Protein AF-A0A8J5EHC9-F1 (afdb_monomer_lite)

Secondary structure (DSSP, 8-state):
---HHHHHHHHHHHHHHHHHHHHHHHHHHHHHHHHHHHHHHHTTT---HHHHHHHHHHHHHHHHHHHHHHHHHHHHHHHHHHHHT-TT----HHHHHHHHHHHHHHHHHHHTTT---SS-----SHHHHHHHHHHHHHHHHH---

Radius of gyration: 19.82 Å; chains: 1; bounding box: 44×32×62 Å

pLDDT: mean 80.43, std 15.37, range [41.16, 97.25]

Foldseek 3Di:
DQDLLNLLLVLLLQLVVLVVQLVVLVVVLVVLVVVVVVVCVVCVNDDDPVNVVVSVVSNVVSVVLNVQSVLSNVVSVVVNVVQVPPPPNPDPVVVSNVSSVVVNVVVVVVVVVPPPDVPDDSCSGVVVSVVVSVVSVVVCVVDVD

Structure (mmCIF, N/CA/C/O backbone):
data_AF-A0A8J5EHC9-F1
#
_entry.id   AF-A0A8J5EHC9-F1
#
loop_
_atom_site.group_PDB
_atom_site.id
_atom_site.type_symbol
_atom_site.label_atom_id
_atom_site.label_alt_id
_atom_site.label_comp_id
_atom_site.label_asym_id
_atom_site.label_entity_id
_atom_site.label_seq_id
_atom_site.pdbx_PDB_ins_code
_atom_site.Cartn_x
_atom_site.Cartn_y
_atom_site.Cartn_z
_atom_site.occupancy
_atom_site.B_iso_or_equiv
_atom_site.auth_seq_id
_atom_site.auth_comp_id
_atom_site.auth_asym_id
_atom_site.auth_atom_id
_atom_site.pdbx_PDB_model_num
ATOM 1 N N . MET A 1 1 ? -13.205 11.152 24.517 1.00 47.50 1 MET A N 1
ATOM 2 C CA . MET A 1 1 ? -13.009 9.770 25.008 1.00 47.50 1 MET A CA 1
ATOM 3 C C . MET A 1 1 ? -12.899 8.876 23.790 1.00 47.50 1 MET A C 1
ATOM 5 O O . MET A 1 1 ? -13.738 9.017 22.915 1.00 47.50 1 MET A O 1
ATOM 9 N N . THR A 1 2 ? -11.868 8.039 23.685 1.00 61.94 2 THR A N 1
ATOM 10 C CA . THR A 1 2 ? -11.747 7.072 22.583 1.00 61.94 2 THR A CA 1
ATOM 11 C C . THR A 1 2 ? -12.409 5.778 23.029 1.00 61.94 2 THR A C 1
ATOM 13 O O . THR A 1 2 ? -11.955 5.173 23.998 1.00 61.94 2 THR A O 1
ATOM 16 N N . SER A 1 3 ? -13.516 5.397 22.395 1.00 77.06 3 SER A N 1
ATOM 17 C CA . SER A 1 3 ? -14.239 4.181 22.771 1.00 77.06 3 SER A CA 1
ATOM 18 C C . SER A 1 3 ? -13.534 2.929 22.232 1.00 77.06 3 SER A C 1
ATOM 20 O O . SER A 1 3 ? -12.794 2.999 21.249 1.00 77.06 3 SER A O 1
ATOM 22 N N . LEU A 1 4 ? -13.792 1.761 22.835 1.00 78.06 4 LEU A N 1
ATOM 23 C CA . LEU A 1 4 ? -13.368 0.467 22.278 1.00 78.06 4 LEU A CA 1
ATOM 24 C C . LEU A 1 4 ? -13.834 0.315 20.818 1.00 78.06 4 LEU A C 1
ATOM 26 O O . LEU A 1 4 ? -13.083 -0.170 19.975 1.00 78.06 4 LEU A O 1
ATOM 30 N N . HIS A 1 5 ? -15.050 0.781 20.517 1.00 82.69 5 HIS A N 1
ATOM 31 C CA . HIS A 1 5 ? -15.599 0.816 19.163 1.00 82.69 5 HIS A CA 1
ATOM 32 C C . HIS A 1 5 ? -14.701 1.611 18.208 1.00 82.69 5 HIS A C 1
ATOM 34 O O . HIS A 1 5 ? -14.309 1.079 17.174 1.00 82.69 5 HIS A O 1
ATOM 40 N N . ASP A 1 6 ? -14.281 2.823 18.584 1.00 78.19 6 ASP A N 1
ATOM 41 C CA . ASP A 1 6 ? -13.397 3.656 17.755 1.00 78.19 6 ASP A CA 1
ATOM 42 C C . ASP A 1 6 ? -12.041 2.997 17.489 1.00 78.19 6 ASP A C 1
ATOM 44 O O . ASP A 1 6 ? -11.522 3.061 16.373 1.00 78.19 6 ASP A O 1
ATOM 48 N N . VAL A 1 7 ? -11.463 2.338 18.498 1.00 78.81 7 VAL A N 1
ATOM 49 C CA . VAL A 1 7 ? -10.190 1.620 18.342 1.00 78.81 7 VAL A CA 1
ATOM 50 C C . VAL A 1 7 ? -10.333 0.469 17.351 1.00 78.81 7 VAL A C 1
ATOM 52 O O . VAL A 1 7 ? -9.485 0.306 16.471 1.00 78.81 7 VAL A O 1
ATOM 55 N N . VAL A 1 8 ? -11.421 -0.297 17.433 1.00 83.75 8 VAL A N 1
ATOM 56 C CA . VAL A 1 8 ? -11.661 -1.416 16.514 1.00 83.75 8 VAL A CA 1
ATOM 57 C C . VAL A 1 8 ? -12.016 -0.929 15.110 1.00 83.75 8 VAL A C 1
ATOM 59 O O . VAL A 1 8 ? -11.539 -1.516 14.139 1.00 83.75 8 VAL A O 1
ATOM 62 N N . VAL A 1 9 ? -12.761 0.172 14.968 1.00 86.00 9 VAL A N 1
ATOM 63 C CA . VAL A 1 9 ? -12.985 0.822 13.666 1.00 86.00 9 VAL A CA 1
ATOM 64 C C . VAL A 1 9 ? -11.653 1.227 13.038 1.00 86.00 9 VAL A C 1
ATOM 66 O O . VAL A 1 9 ? -11.417 0.885 11.882 1.00 86.00 9 VAL A O 1
ATOM 69 N N . ASN A 1 10 ? -10.755 1.870 13.789 1.00 82.94 10 ASN A N 1
ATOM 70 C CA . ASN A 1 10 ? -9.439 2.278 13.286 1.00 82.94 10 ASN A CA 1
ATOM 71 C C . ASN A 1 10 ? -8.553 1.083 12.909 1.00 82.94 10 ASN A C 1
ATOM 73 O O . ASN A 1 10 ? -7.871 1.117 11.888 1.00 82.94 10 ASN A O 1
ATOM 77 N N . LEU A 1 11 ? -8.587 0.005 13.691 1.00 85.12 11 LEU A N 1
ATOM 78 C CA . LEU A 1 11 ? -7.884 -1.238 13.377 1.00 85.12 11 LEU A CA 1
ATOM 79 C C . LEU A 1 11 ? -8.389 -1.888 12.081 1.00 85.12 11 LEU A C 1
ATOM 81 O O . LEU A 1 11 ? -7.585 -2.292 11.239 1.00 85.12 11 LEU A O 1
ATOM 85 N N . VAL A 1 12 ? -9.713 -1.983 11.903 1.00 88.69 12 VAL A N 1
ATOM 86 C CA . VAL A 1 12 ? -10.303 -2.484 10.653 1.00 88.69 12 VAL A CA 1
ATOM 87 C C . VAL A 1 12 ? -9.898 -1.580 9.497 1.00 88.69 12 VAL A C 1
ATOM 89 O O . VAL A 1 12 ? -9.417 -2.072 8.486 1.00 88.69 12 VAL A O 1
ATOM 92 N N . LEU A 1 13 ? -10.029 -0.270 9.671 1.00 86.81 13 LEU A N 1
ATOM 93 C CA . LEU A 1 13 ? -9.676 0.740 8.684 1.00 86.81 13 LEU A CA 1
ATOM 94 C C . LEU A 1 13 ? -8.205 0.615 8.228 1.00 86.81 13 LEU A C 1
ATOM 96 O O . LEU A 1 13 ? -7.953 0.551 7.028 1.00 86.81 13 LEU A O 1
ATOM 100 N N . MET A 1 14 ? -7.246 0.490 9.153 1.00 86.19 14 MET A N 1
ATOM 101 C CA . MET A 1 14 ? -5.829 0.266 8.820 1.00 86.19 14 MET A CA 1
ATOM 102 C C . MET A 1 14 ? -5.599 -1.038 8.055 1.00 86.19 14 MET A C 1
ATOM 104 O O . MET A 1 14 ? -4.812 -1.068 7.110 1.00 86.19 14 MET A O 1
ATOM 108 N N . ARG A 1 15 ? -6.290 -2.119 8.437 1.00 90.12 15 ARG A N 1
ATOM 109 C CA . ARG A 1 15 ? -6.175 -3.406 7.745 1.00 90.12 15 ARG A CA 1
ATOM 110 C C . ARG A 1 15 ? -6.698 -3.329 6.312 1.00 90.12 15 ARG A C 1
ATOM 112 O O . ARG A 1 15 ? -6.029 -3.827 5.415 1.00 90.12 15 ARG A O 1
ATOM 119 N N . GLU A 1 16 ? -7.880 -2.746 6.106 1.00 89.81 16 GLU A N 1
ATOM 120 C CA . GLU A 1 16 ? -8.472 -2.618 4.767 1.00 89.81 16 GLU A CA 1
ATOM 121 C C . GLU A 1 16 ? -7.587 -1.738 3.870 1.00 89.81 16 GLU A C 1
ATOM 123 O O . GLU A 1 16 ? -7.233 -2.162 2.774 1.00 89.81 16 GLU A O 1
ATOM 128 N N . HIS A 1 17 ? -7.113 -0.594 4.378 1.00 88.25 17 HIS A N 1
ATOM 129 C CA . HIS A 1 17 ? -6.177 0.266 3.648 1.00 88.25 17 HIS A CA 1
ATOM 130 C C . HIS A 1 17 ? -4.896 -0.483 3.250 1.00 88.25 17 HIS A C 1
ATOM 132 O O . HIS A 1 17 ? -4.495 -0.465 2.090 1.00 88.25 17 HIS A O 1
ATOM 138 N N . ALA A 1 18 ? -4.279 -1.217 4.182 1.00 88.88 18 ALA A N 1
ATOM 139 C CA . ALA A 1 18 ? -3.087 -2.006 3.888 1.00 88.88 18 ALA A CA 1
ATOM 140 C C . ALA A 1 18 ? -3.341 -3.097 2.829 1.00 88.88 18 ALA A C 1
ATOM 142 O O . ALA A 1 18 ? -2.478 -3.362 1.992 1.00 88.88 18 ALA A O 1
ATOM 143 N N . MET A 1 19 ? -4.525 -3.719 2.825 1.00 92.12 19 MET A N 1
ATOM 144 C CA . MET A 1 19 ? -4.913 -4.682 1.788 1.00 92.12 19 MET A CA 1
ATOM 145 C C . MET A 1 19 ? -5.065 -4.028 0.411 1.00 92.12 19 MET A C 1
ATOM 147 O O . MET A 1 19 ? -4.622 -4.611 -0.584 1.00 92.12 19 MET A O 1
ATOM 151 N N . ASP A 1 20 ? -5.639 -2.827 0.349 1.00 90.88 20 ASP A N 1
ATOM 152 C CA . ASP A 1 20 ? -5.746 -2.060 -0.891 1.00 90.88 20 ASP A CA 1
ATOM 153 C C . ASP A 1 20 ? -4.367 -1.648 -1.409 1.00 90.88 20 ASP A C 1
ATOM 155 O O . ASP A 1 20 ? -4.073 -1.875 -2.586 1.00 90.88 20 ASP A O 1
ATOM 159 N N . THR A 1 21 ? -3.471 -1.170 -0.536 1.00 90.00 21 THR A N 1
ATOM 160 C CA . THR A 1 21 ? -2.070 -0.902 -0.895 1.00 90.00 21 THR A CA 1
ATOM 161 C C . THR A 1 21 ? -1.404 -2.154 -1.464 1.00 90.00 21 THR A C 1
ATOM 163 O O . THR A 1 21 ? -0.872 -2.104 -2.567 1.00 90.00 21 THR A O 1
ATOM 166 N N . ILE A 1 22 ? -1.501 -3.311 -0.793 1.00 93.81 22 ILE A N 1
ATOM 167 C CA . ILE A 1 22 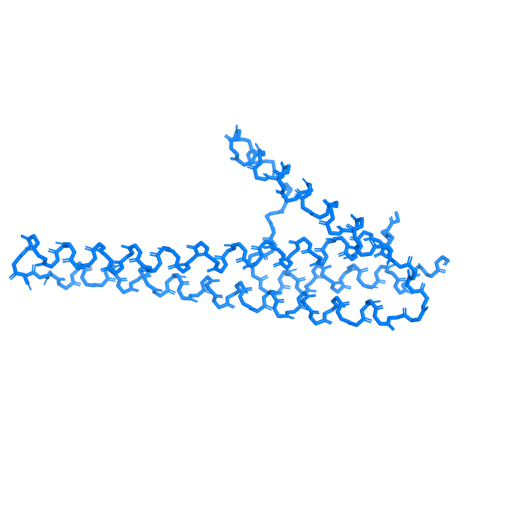? -0.935 -4.582 -1.288 1.00 93.81 22 ILE A CA 1
ATOM 168 C C . ILE A 1 22 ? -1.458 -4.912 -2.691 1.00 93.81 22 ILE A C 1
ATOM 170 O O . ILE A 1 22 ? -0.687 -5.309 -3.570 1.00 93.81 22 ILE A O 1
ATOM 174 N N . ARG A 1 23 ? -2.770 -4.777 -2.911 1.00 94.56 23 ARG A N 1
ATOM 175 C CA . ARG A 1 23 ? -3.399 -5.064 -4.203 1.00 94.56 23 ARG A CA 1
ATOM 176 C C . ARG A 1 23 ? -2.904 -4.107 -5.288 1.00 94.56 23 ARG A C 1
ATOM 178 O O . ARG A 1 23 ? -2.545 -4.568 -6.370 1.00 94.56 23 ARG A O 1
ATOM 185 N N . LEU A 1 24 ? -2.876 -2.807 -5.009 1.00 93.31 24 LEU A N 1
ATOM 186 C CA . LEU A 1 24 ? -2.425 -1.782 -5.951 1.00 93.31 24 LEU A CA 1
ATOM 187 C C . LEU A 1 24 ? -0.938 -1.930 -6.278 1.00 93.31 24 LEU A C 1
ATOM 189 O O . LEU A 1 24 ? -0.565 -1.873 -7.448 1.00 93.31 24 LEU A O 1
ATOM 193 N N . THR A 1 25 ? -0.093 -2.197 -5.283 1.00 92.81 25 THR A N 1
ATOM 194 C CA . THR A 1 25 ? 1.340 -2.428 -5.487 1.00 92.81 25 THR A CA 1
ATOM 195 C C . THR A 1 25 ? 1.587 -3.653 -6.366 1.00 92.81 25 THR A C 1
ATOM 197 O O . THR A 1 25 ? 2.413 -3.585 -7.270 1.00 92.81 25 THR A O 1
ATOM 200 N N . ARG A 1 26 ? 0.826 -4.746 -6.199 1.00 94.00 26 ARG A N 1
ATOM 201 C CA . ARG A 1 26 ? 0.909 -5.911 -7.103 1.00 94.00 26 ARG A CA 1
ATOM 202 C C . ARG A 1 26 ? 0.555 -5.555 -8.549 1.00 94.00 26 ARG A C 1
ATOM 204 O O . ARG A 1 26 ? 1.297 -5.918 -9.451 1.00 94.00 26 ARG A O 1
ATOM 211 N N . ILE A 1 27 ? -0.513 -4.783 -8.761 1.00 95.19 27 ILE A N 1
ATOM 212 C CA . ILE A 1 27 ? -0.887 -4.292 -10.100 1.00 95.19 27 ILE A CA 1
ATOM 213 C C . ILE A 1 27 ? 0.234 -3.431 -10.700 1.00 95.19 27 ILE A C 1
ATOM 215 O O . ILE A 1 27 ? 0.546 -3.562 -11.880 1.00 95.19 27 ILE A O 1
ATOM 219 N N . ARG A 1 28 ? 0.865 -2.566 -9.896 1.00 95.12 28 ARG A N 1
ATOM 220 C CA . ARG A 1 28 ? 1.997 -1.733 -10.333 1.00 95.12 28 ARG A CA 1
ATOM 221 C C . ARG A 1 28 ? 3.227 -2.568 -10.694 1.00 95.12 28 ARG A C 1
ATOM 223 O O . ARG A 1 28 ? 3.884 -2.251 -11.680 1.00 95.12 28 ARG A O 1
ATOM 230 N N . VAL A 1 29 ? 3.519 -3.636 -9.949 1.00 95.25 29 VAL A N 1
ATOM 231 C CA . VAL A 1 29 ? 4.594 -4.589 -10.280 1.00 95.25 29 VAL A CA 1
ATOM 232 C C . VAL A 1 29 ? 4.314 -5.280 -11.616 1.00 95.25 29 VAL A C 1
ATOM 234 O O . VAL A 1 29 ? 5.198 -5.325 -12.472 1.00 95.25 29 VAL A O 1
ATOM 237 N N . ASP A 1 30 ? 3.085 -5.751 -11.835 1.00 95.44 30 ASP A N 1
ATOM 238 C CA . ASP A 1 30 ? 2.691 -6.371 -13.106 1.00 95.44 30 ASP A CA 1
ATOM 239 C C . ASP A 1 30 ? 2.805 -5.376 -14.272 1.00 95.44 30 ASP A C 1
ATOM 241 O O . ASP A 1 30 ? 3.349 -5.705 -15.329 1.00 95.44 30 ASP A O 1
ATOM 245 N N . ALA A 1 31 ? 2.347 -4.136 -14.071 1.00 96.44 31 ALA A N 1
ATOM 246 C CA . ALA A 1 31 ? 2.464 -3.062 -15.054 1.00 96.44 31 ALA A CA 1
ATOM 247 C C . ALA A 1 31 ? 3.931 -2.733 -15.375 1.00 96.44 31 ALA A C 1
ATOM 249 O O . ALA A 1 31 ? 4.278 -2.575 -16.544 1.00 96.44 31 ALA A O 1
ATOM 250 N N . LEU A 1 32 ? 4.808 -2.704 -14.367 1.00 95.50 32 LEU A N 1
ATOM 251 C CA . LEU A 1 32 ? 6.244 -2.495 -14.552 1.00 95.50 32 LEU A CA 1
ATOM 252 C C . LEU A 1 32 ? 6.885 -3.636 -15.361 1.00 95.50 32 LEU A C 1
ATOM 254 O O . LEU A 1 32 ? 7.710 -3.390 -16.240 1.00 95.50 32 LEU A O 1
ATOM 258 N N . GLY A 1 33 ? 6.468 -4.884 -15.123 1.00 94.50 33 GLY A N 1
ATOM 259 C CA . GLY A 1 33 ? 6.898 -6.038 -15.919 1.00 94.50 33 GLY A CA 1
ATOM 260 C C . GLY A 1 33 ? 6.442 -5.961 -17.382 1.00 94.50 33 GLY A C 1
ATOM 261 O O . GLY A 1 33 ? 7.200 -6.298 -18.300 1.00 94.50 33 GLY A O 1
ATOM 262 N N . GLN A 1 34 ? 5.225 -5.466 -17.625 1.00 97.25 34 GLN A N 1
ATOM 263 C CA . GLN A 1 34 ? 4.725 -5.197 -18.976 1.00 97.25 34 GLN A CA 1
ATOM 264 C C . GLN A 1 34 ? 5.492 -4.053 -19.654 1.00 97.25 34 GLN A C 1
ATOM 266 O O . GLN A 1 34 ? 5.847 -4.184 -20.826 1.00 97.25 34 GLN A O 1
ATOM 271 N N . GLU A 1 35 ? 5.803 -2.974 -18.929 1.00 96.06 35 GLU A N 1
ATOM 272 C CA . GLU A 1 35 ? 6.617 -1.846 -19.407 1.00 96.06 35 GLU A CA 1
ATOM 273 C C . GLU A 1 35 ? 8.020 -2.319 -19.824 1.00 96.06 35 GLU A C 1
ATOM 275 O O . GLU A 1 35 ? 8.478 -1.999 -20.925 1.00 96.06 35 GLU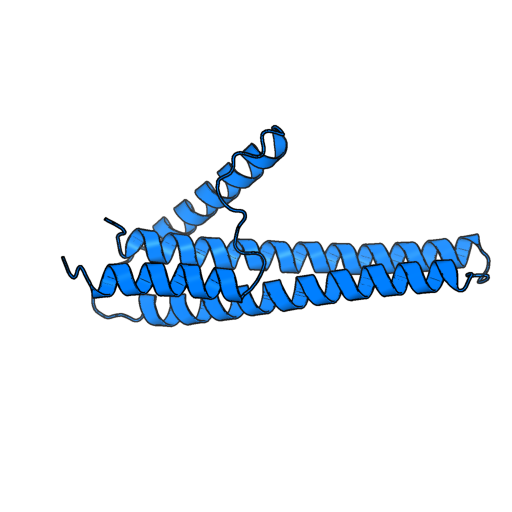 A O 1
ATOM 280 N N . LEU A 1 36 ? 8.674 -3.150 -19.004 1.00 95.50 36 LEU A N 1
ATOM 281 C CA . LEU A 1 36 ? 9.978 -3.740 -19.324 1.00 95.50 36 LEU A CA 1
ATOM 282 C C . LEU A 1 36 ? 9.905 -4.612 -20.584 1.00 95.50 36 LEU A C 1
ATOM 284 O O . LEU A 1 36 ? 10.734 -4.481 -21.487 1.00 95.50 36 LEU A O 1
ATOM 288 N N . THR A 1 37 ? 8.888 -5.470 -20.681 1.00 95.44 37 THR A N 1
ATOM 289 C CA . THR A 1 37 ? 8.676 -6.341 -21.849 1.00 95.44 37 THR A CA 1
ATOM 290 C C . THR A 1 37 ? 8.439 -5.522 -23.119 1.00 95.44 37 THR A C 1
ATOM 292 O O . THR A 1 37 ? 9.021 -5.804 -24.168 1.00 95.44 37 THR A O 1
ATOM 295 N N . HIS A 1 38 ? 7.608 -4.481 -23.029 1.00 96.19 38 HIS A N 1
ATOM 296 C CA . HIS A 1 38 ? 7.329 -3.571 -24.134 1.00 96.19 38 HIS A CA 1
ATOM 297 C C . HIS A 1 38 ? 8.595 -2.843 -24.588 1.00 96.19 38 HIS A C 1
ATOM 299 O O . HIS A 1 38 ? 8.916 -2.865 -25.775 1.00 96.19 38 HIS A O 1
ATOM 305 N N . THR A 1 39 ? 9.345 -2.269 -23.647 1.00 93.56 39 THR A N 1
ATOM 306 C CA . THR A 1 39 ? 10.591 -1.548 -23.932 1.00 93.56 39 THR A CA 1
ATOM 307 C C . THR A 1 39 ? 11.602 -2.469 -24.601 1.00 93.56 39 THR A C 1
ATOM 309 O O . THR A 1 39 ? 12.115 -2.131 -25.660 1.00 93.56 39 THR A O 1
ATOM 312 N N . THR A 1 40 ? 11.797 -3.676 -24.061 1.00 95.25 40 THR A N 1
ATOM 313 C CA . THR A 1 40 ? 12.673 -4.702 -24.651 1.00 95.25 40 THR A CA 1
ATOM 314 C C . THR A 1 40 ? 12.273 -5.014 -26.091 1.00 95.25 40 THR A C 1
ATOM 316 O O . THR A 1 40 ? 13.126 -5.149 -26.964 1.00 95.25 40 THR A O 1
ATOM 319 N N . ARG A 1 41 ? 10.970 -5.115 -26.373 1.00 96.50 41 ARG A N 1
ATOM 320 C CA . ARG A 1 41 ? 10.478 -5.379 -27.727 1.00 96.50 41 ARG A CA 1
ATOM 321 C C . ARG A 1 41 ? 10.727 -4.200 -28.669 1.00 96.50 41 ARG A C 1
ATOM 323 O O . ARG A 1 41 ? 11.154 -4.424 -29.794 1.00 96.50 41 ARG A O 1
ATOM 330 N N . VAL A 1 42 ? 10.466 -2.969 -28.229 1.00 95.00 42 VAL A N 1
ATOM 331 C CA . VAL A 1 42 ? 10.662 -1.751 -29.037 1.00 95.00 42 VAL A CA 1
ATOM 332 C C . VAL A 1 42 ? 12.141 -1.513 -29.333 1.00 95.00 42 VAL A C 1
ATOM 334 O O . VAL A 1 42 ? 12.487 -1.099 -30.437 1.00 95.00 42 VAL A O 1
ATOM 337 N N . THR A 1 43 ? 13.022 -1.825 -28.385 1.00 93.25 43 THR A N 1
ATOM 338 C CA . THR A 1 43 ? 14.471 -1.696 -28.561 1.00 93.25 43 THR A CA 1
ATOM 339 C C . THR A 1 43 ? 15.121 -2.927 -29.197 1.00 93.25 43 THR A C 1
ATOM 341 O O . THR A 1 43 ? 16.343 -2.970 -29.320 1.00 93.25 43 THR A O 1
ATOM 344 N N . ASN A 1 44 ? 14.341 -3.935 -29.615 1.00 92.94 44 ASN A N 1
ATOM 345 C CA . ASN A 1 44 ? 14.839 -5.217 -30.134 1.00 92.94 44 ASN A CA 1
ATOM 346 C C . ASN A 1 44 ? 15.864 -5.899 -29.204 1.00 92.94 44 ASN A C 1
ATOM 348 O O . ASN A 1 44 ? 16.828 -6.508 -29.658 1.00 92.94 44 ASN A O 1
ATOM 352 N N . GLY A 1 45 ? 15.664 -5.790 -27.891 1.00 90.38 45 GLY A N 1
ATOM 353 C CA . GLY A 1 45 ? 16.542 -6.364 -26.873 1.00 90.38 45 GLY A CA 1
ATOM 354 C C . GLY A 1 45 ? 17.695 -5.457 -26.441 1.00 90.38 45 GLY A C 1
ATOM 355 O O . GLY A 1 45 ? 18.428 -5.818 -25.524 1.00 90.38 45 GLY A O 1
ATOM 356 N N . HIS A 1 46 ? 17.855 -4.275 -27.042 1.00 92.69 46 HIS A N 1
ATOM 357 C CA . HIS A 1 46 ? 18.890 -3.317 -26.658 1.00 92.69 46 HIS A CA 1
ATOM 358 C C . HIS A 1 46 ? 18.402 -2.397 -25.535 1.00 92.69 46 HIS A C 1
ATOM 360 O O . HIS A 1 46 ? 17.971 -1.271 -25.774 1.00 92.69 46 HIS A O 1
ATOM 366 N N . LEU A 1 47 ? 18.451 -2.886 -24.297 1.00 92.56 47 LEU A N 1
ATOM 367 C CA . LEU A 1 47 ? 18.253 -2.052 -23.111 1.00 92.56 47 LEU A CA 1
ATOM 368 C C . LEU A 1 47 ? 19.584 -1.450 -22.662 1.00 92.56 47 LEU A C 1
ATOM 370 O O . LEU A 1 47 ? 20.600 -2.144 -22.606 1.00 92.56 47 LEU A O 1
ATOM 374 N N . THR A 1 48 ? 19.582 -0.162 -22.327 1.00 94.06 48 THR A N 1
ATOM 375 C CA . THR A 1 48 ? 20.750 0.475 -21.709 1.00 94.06 48 THR A CA 1
ATOM 376 C C . THR A 1 48 ? 2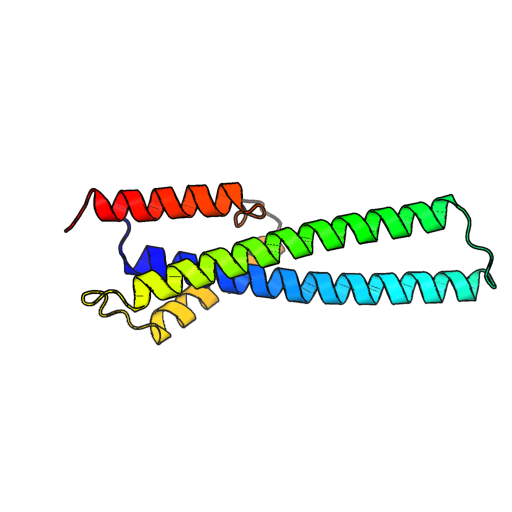0.836 0.111 -20.228 1.00 94.06 48 THR A C 1
ATOM 378 O O . THR A 1 48 ? 19.830 -0.205 -19.587 1.00 94.06 48 THR A O 1
ATOM 381 N N . CYS A 1 49 ? 22.036 0.203 -19.650 1.00 94.00 49 CYS A N 1
ATOM 382 C CA . CYS A 1 49 ? 22.214 0.022 -18.207 1.00 94.00 49 CYS A CA 1
ATOM 383 C C . CYS A 1 49 ? 21.373 1.020 -17.396 1.00 94.00 49 CYS A C 1
ATOM 385 O O . CYS A 1 49 ? 20.840 0.662 -16.353 1.00 94.00 49 CYS A O 1
ATOM 387 N N . GLU A 1 50 ? 21.212 2.250 -17.892 1.00 95.38 50 GLU A N 1
ATOM 388 C CA . GLU A 1 50 ? 20.372 3.269 -17.251 1.00 95.38 50 GLU A CA 1
ATOM 389 C C . GLU A 1 50 ? 18.896 2.858 -17.221 1.00 95.38 50 GLU A C 1
ATOM 391 O O . GLU A 1 50 ? 18.240 2.996 -16.191 1.00 95.38 50 GLU A O 1
ATOM 396 N N . GLN A 1 51 ? 18.374 2.302 -18.320 1.00 93.06 51 GLN A N 1
ATOM 397 C CA . GLN A 1 51 ? 16.999 1.803 -18.374 1.00 93.06 51 GLN A CA 1
ATOM 398 C C . GLN A 1 51 ? 16.792 0.647 -17.396 1.00 93.06 51 GLN A C 1
ATOM 400 O O . GLN A 1 51 ? 15.821 0.655 -16.643 1.00 93.06 51 GLN A O 1
ATOM 405 N N . LEU A 1 52 ? 17.713 -0.322 -17.374 1.00 94.06 52 LEU A N 1
ATOM 406 C CA . LEU A 1 52 ? 17.651 -1.453 -16.445 1.00 94.06 52 LEU A CA 1
ATOM 407 C C . LEU A 1 52 ? 17.699 -0.989 -14.986 1.00 94.06 52 LEU A C 1
ATOM 409 O O . LEU A 1 52 ? 16.842 -1.382 -14.201 1.00 94.06 52 LEU A O 1
ATOM 413 N N . SER A 1 53 ? 18.618 -0.083 -14.651 1.00 95.62 53 SER A N 1
ATOM 414 C CA . SER A 1 53 ? 18.743 0.467 -13.298 1.00 95.62 53 SER A CA 1
ATOM 415 C C . SER A 1 53 ? 17.492 1.244 -12.864 1.00 95.62 53 SER A C 1
ATOM 417 O O . SER A 1 53 ? 17.055 1.143 -11.714 1.00 95.62 53 SER A O 1
ATOM 419 N N . ALA A 1 54 ? 16.845 1.967 -13.784 1.00 95.12 54 ALA A N 1
ATOM 420 C CA . ALA A 1 54 ? 15.568 2.619 -13.504 1.00 95.12 54 ALA A CA 1
ATOM 421 C C . ALA A 1 54 ? 14.443 1.607 -13.202 1.00 95.12 54 ALA A C 1
ATOM 423 O O . ALA A 1 54 ? 13.648 1.834 -12.286 1.00 95.12 54 ALA A O 1
ATOM 424 N N . PHE A 1 55 ? 14.375 0.485 -13.932 1.00 95.25 55 PHE A N 1
ATOM 425 C CA . PHE A 1 55 ? 13.423 -0.596 -13.641 1.00 95.25 55 PHE A CA 1
ATOM 426 C C . PHE A 1 55 ? 13.699 -1.257 -12.288 1.00 95.25 55 PHE A C 1
ATOM 428 O O . PHE A 1 55 ? 12.759 -1.473 -11.524 1.00 95.25 55 PHE A O 1
ATOM 435 N N . GLU A 1 56 ? 14.965 -1.531 -11.973 1.00 96.44 56 GLU A N 1
ATOM 436 C CA . GLU A 1 56 ? 15.383 -2.084 -10.679 1.00 96.44 56 GLU A CA 1
ATOM 437 C C . GLU A 1 56 ? 14.965 -1.163 -9.529 1.00 96.44 56 GLU A C 1
ATOM 439 O O . GLU A 1 56 ? 14.285 -1.606 -8.608 1.00 96.44 56 GLU A O 1
ATOM 444 N N . THR A 1 57 ? 15.233 0.140 -9.639 1.00 96.88 57 THR A N 1
ATOM 445 C CA . THR A 1 57 ? 14.891 1.128 -8.600 1.00 96.88 57 THR A CA 1
ATOM 446 C C . THR A 1 57 ? 13.376 1.209 -8.361 1.00 96.88 57 THR A C 1
ATOM 448 O O . THR A 1 57 ? 12.906 1.222 -7.217 1.00 96.88 57 THR A O 1
ATOM 451 N N . LYS A 1 58 ? 12.575 1.234 -9.440 1.00 96.62 58 LYS A N 1
ATOM 452 C CA . LYS A 1 58 ? 11.104 1.194 -9.348 1.00 96.62 58 LYS A CA 1
ATOM 453 C C . LYS A 1 58 ? 10.632 -0.100 -8.674 1.00 96.62 58 LYS A C 1
ATOM 455 O O . LYS A 1 58 ? 9.735 -0.057 -7.833 1.00 96.62 58 LYS A O 1
ATOM 460 N N . MET A 1 59 ? 11.234 -1.238 -9.020 1.00 96.56 59 MET A N 1
ATOM 461 C CA . MET A 1 59 ? 10.892 -2.537 -8.441 1.00 96.56 59 MET A CA 1
ATOM 462 C C . MET A 1 59 ? 11.230 -2.603 -6.947 1.00 96.56 59 MET A C 1
ATOM 464 O O . MET A 1 59 ? 10.388 -3.027 -6.160 1.00 96.56 59 MET A O 1
ATOM 468 N N . GLU A 1 60 ? 12.416 -2.147 -6.540 1.00 96.69 60 GLU A N 1
ATOM 469 C CA . GLU A 1 60 ? 12.834 -2.085 -5.133 1.00 96.69 60 GLU A CA 1
ATOM 470 C C . GLU A 1 60 ? 11.889 -1.213 -4.301 1.00 96.69 60 GLU A C 1
ATOM 472 O O . GLU A 1 60 ? 11.470 -1.608 -3.211 1.00 96.69 60 GLU A O 1
ATOM 477 N N . THR A 1 61 ? 11.478 -0.065 -4.847 1.00 94.94 61 THR A N 1
ATOM 478 C CA . THR A 1 61 ? 10.511 0.831 -4.195 1.00 94.94 61 THR A CA 1
ATOM 479 C C . THR A 1 61 ? 9.171 0.128 -3.977 1.00 94.94 61 THR A C 1
ATOM 481 O O . THR A 1 61 ? 8.656 0.102 -2.858 1.00 94.94 61 THR A O 1
ATOM 484 N N . LEU A 1 62 ? 8.631 -0.519 -5.016 1.00 94.44 62 LEU A N 1
ATOM 485 C CA . LEU A 1 62 ? 7.375 -1.268 -4.918 1.00 94.44 62 LEU A CA 1
ATOM 486 C C . LEU A 1 62 ? 7.487 -2.461 -3.954 1.00 94.44 62 LEU A C 1
ATOM 488 O O . LEU A 1 62 ? 6.543 -2.750 -3.222 1.00 94.44 62 LEU A O 1
ATOM 492 N N . GLN A 1 63 ? 8.631 -3.148 -3.906 1.00 94.50 63 GLN A N 1
ATOM 493 C CA . GLN A 1 63 ? 8.865 -4.230 -2.945 1.00 94.50 63 GLN A CA 1
ATOM 494 C C . GLN A 1 63 ? 8.896 -3.718 -1.501 1.00 94.50 63 GLN A C 1
ATOM 496 O O . GLN A 1 63 ? 8.306 -4.346 -0.618 1.00 94.50 63 GLN A O 1
ATOM 501 N N . ALA A 1 64 ? 9.532 -2.571 -1.256 1.00 93.44 64 ALA A N 1
ATOM 502 C CA . ALA A 1 64 ? 9.560 -1.944 0.061 1.00 93.44 64 ALA A CA 1
ATOM 503 C C . ALA A 1 64 ? 8.156 -1.502 0.512 1.00 93.44 64 ALA A C 1
ATOM 505 O O . ALA A 1 64 ? 7.762 -1.778 1.647 1.00 93.44 64 ALA A O 1
ATOM 506 N N . GLU A 1 65 ? 7.374 -0.873 -0.373 1.00 90.31 65 GLU A N 1
ATOM 507 C CA . GLU A 1 65 ? 5.970 -0.519 -0.112 1.00 90.31 65 GLU A CA 1
ATOM 508 C C . GLU A 1 65 ? 5.122 -1.756 0.206 1.00 90.31 65 GLU A C 1
ATOM 510 O O . GLU A 1 65 ? 4.366 -1.767 1.182 1.00 90.31 65 GLU A O 1
ATOM 515 N N . L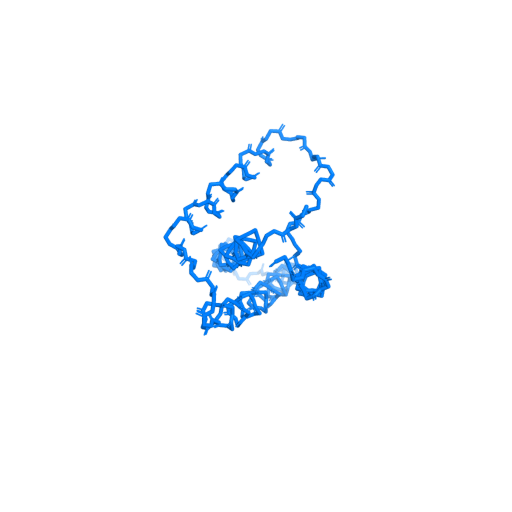EU A 1 66 ? 5.284 -2.825 -0.580 1.00 93.25 66 LEU A N 1
ATOM 516 C CA . LEU A 1 66 ? 4.567 -4.080 -0.380 1.00 93.25 66 LEU A CA 1
ATOM 517 C C . LEU A 1 66 ? 4.871 -4.687 0.993 1.00 93.25 66 LEU A C 1
ATOM 519 O O . LEU A 1 66 ? 3.949 -5.116 1.686 1.00 93.25 66 LEU A O 1
ATOM 523 N N . LEU A 1 67 ? 6.147 -4.718 1.389 1.00 93.44 67 LEU A N 1
ATOM 524 C CA . LEU A 1 67 ? 6.567 -5.260 2.679 1.00 93.44 67 LEU A CA 1
ATOM 525 C C . LEU A 1 67 ? 5.968 -4.462 3.844 1.00 93.44 67 LEU A C 1
ATOM 527 O O . LEU A 1 67 ? 5.426 -5.060 4.776 1.00 93.44 67 LEU A O 1
ATOM 531 N N . LYS A 1 68 ? 6.009 -3.125 3.777 1.00 89.44 68 LYS A N 1
ATOM 532 C CA . LYS A 1 68 ? 5.405 -2.255 4.799 1.00 89.44 68 LYS A CA 1
ATOM 533 C C . LYS A 1 68 ? 3.905 -2.510 4.926 1.00 89.44 68 LYS A C 1
ATOM 535 O O . LYS A 1 68 ? 3.408 -2.739 6.029 1.00 89.44 68 LYS A O 1
ATOM 540 N N . ALA A 1 69 ? 3.190 -2.554 3.803 1.00 88.81 69 ALA A N 1
ATOM 541 C CA . ALA A 1 69 ? 1.754 -2.807 3.803 1.00 88.81 69 ALA A CA 1
ATOM 542 C C . ALA A 1 69 ? 1.411 -4.202 4.362 1.00 88.81 69 ALA A C 1
ATOM 544 O O . ALA A 1 69 ? 0.476 -4.343 5.148 1.00 88.81 69 ALA A O 1
ATOM 545 N N . GLN A 1 70 ? 2.199 -5.235 4.040 1.00 92.12 70 GLN A N 1
ATOM 546 C CA . GLN A 1 70 ? 2.040 -6.575 4.623 1.00 92.12 70 GLN A CA 1
ATOM 547 C C . GLN A 1 70 ? 2.242 -6.586 6.141 1.00 92.12 70 GLN A C 1
ATOM 549 O O . GLN A 1 70 ? 1.470 -7.223 6.857 1.00 92.12 70 GLN A O 1
ATOM 554 N N . GLN A 1 71 ? 3.241 -5.863 6.647 1.00 91.06 71 GLN A N 1
ATOM 555 C CA . GLN A 1 71 ? 3.487 -5.748 8.085 1.00 91.06 71 GLN A CA 1
ATOM 556 C C . GLN A 1 71 ? 2.325 -5.048 8.800 1.00 91.06 71 GLN A C 1
ATOM 558 O O . GLN A 1 71 ? 1.841 -5.558 9.811 1.00 91.06 71 GLN A O 1
ATOM 563 N N . VAL A 1 72 ? 1.816 -3.940 8.250 1.00 88.44 72 VAL A N 1
ATOM 564 C CA . VAL A 1 72 ? 0.641 -3.237 8.797 1.00 88.44 72 VAL A CA 1
ATOM 565 C C . VAL A 1 72 ? -0.596 -4.140 8.778 1.00 88.44 72 VAL A C 1
ATOM 567 O O . VAL A 1 72 ? -1.300 -4.242 9.783 1.00 88.44 72 VAL A O 1
ATOM 570 N N . GLN A 1 73 ? -0.841 -4.856 7.676 1.00 91.88 73 GLN A N 1
ATOM 571 C CA . GLN A 1 73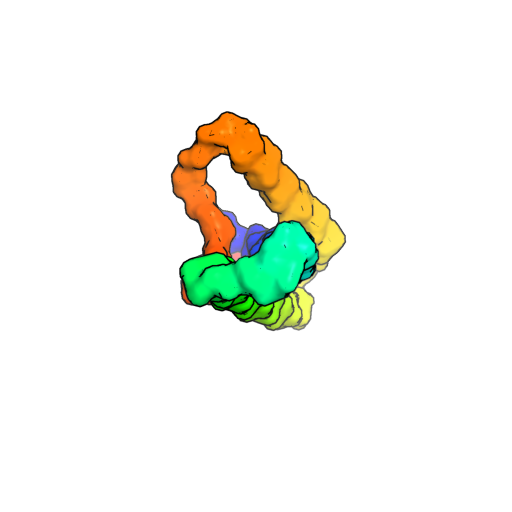 ? -1.961 -5.791 7.553 1.00 91.88 73 GLN A CA 1
ATOM 572 C C . GLN A 1 73 ? -1.882 -6.919 8.592 1.00 91.88 73 GLN A C 1
ATOM 574 O O . GLN A 1 73 ? -2.899 -7.246 9.215 1.00 91.88 73 GLN A O 1
ATOM 579 N N . ALA A 1 74 ? -0.695 -7.489 8.811 1.00 88.25 74 ALA A N 1
ATOM 580 C CA . ALA A 1 74 ? -0.471 -8.531 9.806 1.00 88.25 74 ALA A CA 1
ATOM 581 C C . ALA A 1 74 ? -0.678 -8.011 11.238 1.00 88.25 74 ALA A C 1
ATOM 583 O O . ALA A 1 74 ? -1.397 -8.639 12.018 1.00 88.25 74 ALA A O 1
ATOM 584 N N . LEU A 1 75 ? -0.118 -6.841 11.565 1.00 87.81 75 LEU A N 1
ATOM 585 C CA . LEU A 1 75 ? -0.258 -6.205 12.878 1.00 87.81 75 LEU A CA 1
ATOM 586 C C . LEU A 1 75 ? -1.720 -5.874 13.189 1.00 87.81 75 LEU A C 1
ATOM 588 O O . LEU A 1 75 ? -2.247 -6.306 14.214 1.00 87.81 75 LEU A O 1
ATOM 592 N N . ALA A 1 76 ? -2.403 -5.168 12.286 1.00 87.06 76 ALA A N 1
ATOM 593 C CA . ALA A 1 76 ? -3.804 -4.804 12.469 1.00 87.06 76 ALA A CA 1
ATOM 594 C C . ALA A 1 76 ? -4.695 -6.048 12.616 1.00 87.06 76 ALA A C 1
ATOM 596 O O . ALA A 1 76 ? -5.579 -6.082 13.470 1.00 87.06 76 ALA A O 1
ATOM 597 N N . SER A 1 77 ? -4.429 -7.104 11.838 1.00 89.25 77 SER A N 1
ATOM 598 C CA . SER A 1 77 ? -5.153 -8.376 11.958 1.00 89.25 77 SER A CA 1
ATOM 599 C C . SER A 1 77 ? -4.919 -9.046 13.311 1.00 89.25 77 SER A C 1
ATOM 601 O O . SER A 1 77 ? -5.878 -9.496 13.932 1.00 89.25 77 SER A O 1
ATOM 603 N N . HIS A 1 78 ? -3.675 -9.072 13.795 1.00 87.00 78 HIS A N 1
ATOM 604 C CA . HIS A 1 78 ? -3.344 -9.648 15.096 1.00 87.00 78 HIS A CA 1
ATOM 605 C C . HIS A 1 78 ? -4.077 -8.934 16.241 1.00 87.00 78 HIS A C 1
ATOM 607 O O . HIS A 1 78 ? -4.722 -9.584 17.063 1.00 87.00 78 HIS A O 1
ATOM 613 N N . PHE A 1 79 ? -4.046 -7.600 16.267 1.00 83.00 79 PHE A N 1
ATOM 614 C CA . PHE A 1 79 ? -4.733 -6.824 17.301 1.00 83.00 79 PHE A CA 1
ATOM 615 C C . PHE A 1 79 ? -6.256 -6.954 17.229 1.00 83.00 79 PHE A C 1
ATOM 617 O O . PHE A 1 79 ? -6.901 -7.077 18.269 1.00 83.00 79 PHE A O 1
ATOM 624 N N . LEU A 1 80 ? -6.842 -6.982 16.026 1.00 85.38 80 LEU A N 1
ATOM 625 C CA . LEU A 1 80 ? -8.272 -7.259 15.867 1.00 85.38 80 LEU A CA 1
ATOM 626 C C . LEU A 1 80 ? -8.651 -8.608 16.474 1.00 85.38 80 LEU A C 1
ATOM 628 O O . LEU A 1 80 ? -9.654 -8.695 17.177 1.00 85.38 80 LEU A O 1
ATOM 632 N N . ASP A 1 81 ? -7.843 -9.640 16.243 1.00 85.19 81 ASP A N 1
ATOM 633 C CA . ASP A 1 81 ? -8.080 -10.972 16.795 1.00 85.19 81 ASP A CA 1
ATOM 634 C C . ASP A 1 81 ? -8.047 -10.977 18.329 1.00 85.19 81 ASP A C 1
ATOM 636 O O . ASP A 1 81 ? -8.890 -11.620 18.958 1.00 85.19 81 ASP A O 1
ATOM 640 N N . VAL A 1 82 ? -7.121 -10.231 18.937 1.00 81.62 82 VAL A N 1
ATOM 641 C CA . VAL A 1 82 ? -7.040 -10.078 20.398 1.00 81.62 82 VAL A CA 1
ATOM 642 C C . VAL A 1 82 ? -8.272 -9.354 20.944 1.00 81.62 82 VAL A C 1
ATOM 644 O O . VAL A 1 82 ? -8.889 -9.821 21.902 1.00 81.62 82 VAL A O 1
ATOM 647 N N . VAL A 1 83 ? -8.662 -8.236 20.330 1.00 77.25 83 VAL A N 1
ATOM 648 C CA . VAL A 1 83 ? -9.749 -7.386 20.834 1.00 77.25 83 VAL A CA 1
ATOM 649 C C . VAL A 1 83 ? -11.128 -8.024 20.633 1.00 77.25 83 VAL A C 1
ATOM 651 O O . VAL A 1 83 ? -11.969 -7.962 21.526 1.00 77.25 83 VAL A O 1
ATOM 654 N N . VAL A 1 84 ? -11.371 -8.688 19.499 1.00 74.88 84 VAL A N 1
ATOM 655 C CA . VAL A 1 84 ? -12.659 -9.352 19.222 1.00 74.88 84 VAL A CA 1
ATOM 656 C C . VAL A 1 84 ? -12.891 -10.545 20.148 1.00 74.88 84 VAL A C 1
ATOM 658 O O . VAL A 1 84 ? -14.025 -10.809 20.542 1.00 74.88 84 VAL A O 1
ATOM 661 N N . ARG A 1 85 ? -11.828 -11.255 20.537 1.00 76.44 85 ARG A N 1
ATOM 662 C CA . ARG A 1 85 ? -11.918 -12.373 21.489 1.00 76.44 85 ARG A CA 1
ATOM 663 C C . ARG A 1 85 ? -12.058 -11.912 22.942 1.00 76.44 85 ARG A C 1
ATOM 665 O O . ARG A 1 85 ? -12.209 -12.756 23.824 1.00 76.44 85 ARG A O 1
ATOM 672 N N . TRP A 1 86 ? -12.020 -10.605 23.208 1.00 75.00 86 TRP A N 1
ATOM 673 C CA . TRP A 1 86 ? -12.170 -10.078 24.556 1.00 75.00 86 TRP A CA 1
ATOM 674 C C . TRP A 1 86 ? -13.610 -10.299 25.069 1.00 75.00 86 TRP A C 1
ATOM 676 O O . TRP A 1 86 ? -14.555 -9.837 24.418 1.00 75.00 86 TRP A O 1
ATOM 686 N N . PRO A 1 87 ? -13.813 -10.963 26.228 1.00 57.50 87 PRO A N 1
ATOM 687 C CA . PRO A 1 87 ? -15.134 -11.418 26.686 1.00 57.50 87 PRO A CA 1
ATOM 688 C C . PRO A 1 87 ? -16.189 -10.317 26.848 1.00 57.50 87 PRO A C 1
ATOM 690 O O . PRO A 1 87 ? -17.378 -10.581 26.711 1.00 57.50 87 PRO A O 1
ATOM 693 N N . SER A 1 88 ? -15.767 -9.086 27.140 1.00 63.72 88 SER A N 1
ATOM 694 C CA . SER A 1 88 ? -16.649 -7.933 27.353 1.00 63.72 88 SER A CA 1
ATOM 695 C C . SER A 1 88 ? -16.808 -7.029 26.126 1.00 63.72 88 SER A C 1
ATOM 697 O O . SER A 1 88 ? -17.325 -5.924 26.262 1.00 63.72 88 SER A O 1
ATOM 699 N N . SER A 1 89 ? -16.339 -7.443 24.944 1.00 63.75 89 SER A N 1
ATOM 700 C CA . SER A 1 89 ? -16.291 -6.550 23.781 1.00 63.75 89 SER A CA 1
ATOM 701 C C . SER A 1 89 ? -17.686 -6.166 23.265 1.00 63.75 89 SER A C 1
ATOM 703 O O . SER A 1 89 ? -17.888 -5.005 22.927 1.00 63.75 89 SER A O 1
ATOM 705 N N . ASN A 1 90 ? -18.662 -7.089 23.242 1.00 71.94 90 ASN A N 1
ATOM 706 C CA . ASN A 1 90 ? -20.028 -6.863 22.723 1.00 71.94 90 ASN A CA 1
ATOM 707 C C . ASN A 1 90 ? -20.068 -6.046 21.407 1.00 71.94 90 ASN A C 1
ATOM 709 O O . ASN A 1 90 ? -20.983 -5.261 21.159 1.00 71.94 90 ASN A O 1
ATOM 713 N N . LEU A 1 91 ? -19.052 -6.224 20.555 1.00 79.00 91 LEU A N 1
ATOM 714 C CA . LEU A 1 91 ? -18.863 -5.425 19.350 1.00 79.00 91 LEU A CA 1
ATOM 715 C C . LEU A 1 91 ? -19.662 -5.999 18.183 1.00 79.00 91 LEU A C 1
ATOM 717 O O . LEU A 1 91 ? -19.466 -7.150 17.782 1.00 79.00 91 LEU A O 1
ATOM 721 N N . ASP A 1 92 ? -20.489 -5.166 17.555 1.00 85.12 92 ASP A N 1
ATOM 722 C CA . ASP A 1 92 ? -21.064 -5.495 16.254 1.00 85.12 92 ASP A CA 1
ATOM 723 C C . ASP A 1 92 ? -20.032 -5.263 15.140 1.00 85.12 92 ASP A C 1
ATOM 725 O O . ASP A 1 92 ? -19.953 -4.202 14.509 1.00 85.12 92 ASP A O 1
ATOM 729 N N . MET A 1 93 ? -19.250 -6.307 14.857 1.00 82.69 93 MET A N 1
ATOM 730 C CA . MET A 1 93 ? -18.238 -6.289 13.800 1.00 82.69 93 MET A CA 1
ATOM 731 C C . MET A 1 93 ? -18.810 -5.999 12.406 1.00 82.69 93 MET A C 1
ATOM 733 O O . MET A 1 93 ? -18.063 -5.567 11.524 1.00 82.69 93 MET A O 1
ATOM 737 N N . ARG A 1 94 ? -20.112 -6.216 12.167 1.00 85.81 94 ARG A N 1
ATOM 738 C CA . ARG A 1 94 ? -20.739 -5.866 10.886 1.00 85.81 94 ARG A CA 1
ATOM 739 C C . ARG A 1 94 ? -20.855 -4.352 10.745 1.00 85.81 94 ARG A C 1
ATOM 741 O O . ARG A 1 94 ? -20.486 -3.824 9.693 1.00 85.81 94 ARG A O 1
ATOM 748 N N . THR A 1 95 ? -21.326 -3.677 11.791 1.00 85.44 95 THR A N 1
ATOM 749 C CA . THR A 1 95 ? -21.433 -2.212 11.838 1.00 85.44 95 THR A CA 1
ATOM 750 C C . THR A 1 95 ? -20.054 -1.564 11.789 1.00 85.44 95 THR A C 1
ATOM 752 O O . THR A 1 95 ? -19.824 -0.712 10.936 1.00 85.44 95 THR A O 1
ATOM 755 N N . ILE A 1 96 ? -19.094 -2.066 12.569 1.00 84.69 96 ILE A N 1
ATOM 756 C CA . ILE A 1 96 ? -17.701 -1.589 12.562 1.00 84.69 96 ILE A CA 1
ATOM 757 C C . ILE A 1 96 ? -17.074 -1.674 11.167 1.00 84.69 96 ILE A C 1
ATOM 759 O O . ILE A 1 96 ? -16.492 -0.707 10.686 1.00 84.69 96 ILE A O 1
ATOM 763 N N . ARG A 1 97 ? -17.209 -2.809 10.466 1.00 84.88 97 ARG A N 1
ATOM 764 C CA . ARG A 1 97 ? -16.677 -2.949 9.096 1.00 84.88 97 ARG A CA 1
ATOM 765 C C . ARG A 1 97 ? -17.384 -2.050 8.089 1.00 84.88 97 ARG A C 1
ATOM 767 O O . ARG A 1 97 ? -16.797 -1.709 7.064 1.00 84.88 97 ARG A O 1
ATOM 774 N N . LYS A 1 98 ? -18.666 -1.745 8.297 1.00 86.94 98 LYS A N 1
ATOM 775 C CA . LYS A 1 98 ? -19.398 -0.804 7.441 1.00 86.94 98 LYS A CA 1
ATOM 776 C C . LYS A 1 98 ? -18.869 0.611 7.658 1.00 86.94 98 LYS A C 1
ATOM 778 O O . LYS A 1 98 ? -18.548 1.279 6.684 1.00 86.94 98 LYS A O 1
ATOM 783 N N . GLU A 1 99 ? -18.721 1.016 8.911 1.00 87.44 99 GLU A N 1
ATOM 784 C CA . GLU A 1 99 ? -18.205 2.329 9.283 1.00 87.44 99 GLU A CA 1
ATOM 785 C C . GLU A 1 99 ? -16.757 2.529 8.827 1.00 87.44 99 GLU A C 1
ATOM 787 O O . GLU A 1 99 ? -16.448 3.536 8.200 1.00 87.44 99 GLU A O 1
ATOM 792 N N . ALA A 1 100 ? -15.882 1.545 9.051 1.00 82.75 100 ALA A N 1
ATOM 793 C CA . ALA A 1 100 ? -14.501 1.592 8.577 1.00 82.75 100 ALA A CA 1
ATOM 794 C C . ALA A 1 100 ? -14.429 1.781 7.053 1.00 82.75 100 ALA A C 1
ATOM 796 O O . ALA A 1 100 ? -13.658 2.602 6.573 1.00 82.75 100 ALA A O 1
ATOM 797 N N . ARG A 1 101 ? -15.281 1.088 6.285 1.00 84.00 101 ARG A N 1
ATOM 798 C CA . ARG A 1 101 ? -15.353 1.271 4.826 1.00 84.00 101 ARG A CA 1
ATOM 799 C C . ARG A 1 101 ? -15.867 2.650 4.425 1.00 84.00 101 ARG A C 1
ATOM 801 O O . ARG A 1 101 ? -15.323 3.231 3.500 1.00 84.00 101 ARG A O 1
ATOM 808 N N . GLN A 1 102 ? -16.867 3.186 5.124 1.00 85.38 102 GLN A N 1
ATOM 809 C CA . GLN A 1 102 ? -17.359 4.545 4.872 1.00 85.38 102 GLN A CA 1
ATOM 810 C C . GLN A 1 102 ? -16.286 5.599 5.160 1.00 85.38 102 GLN A C 1
ATOM 812 O O . GLN A 1 102 ? -16.103 6.503 4.357 1.00 85.38 102 GLN A O 1
ATOM 817 N N . ARG A 1 103 ? -15.541 5.461 6.265 1.00 83.38 103 ARG A N 1
ATOM 818 C CA . ARG A 1 103 ? -14.420 6.355 6.595 1.00 83.38 103 ARG A CA 1
ATOM 819 C C . ARG A 1 103 ? -13.281 6.241 5.581 1.00 83.38 103 ARG A C 1
ATOM 821 O O . ARG A 1 103 ? -12.685 7.253 5.242 1.00 83.38 103 ARG A O 1
ATOM 828 N N . LEU A 1 104 ? -12.982 5.032 5.104 1.00 82.00 104 LEU A N 1
ATOM 829 C CA . LEU A 1 104 ? -11.984 4.820 4.054 1.00 82.00 104 LEU A CA 1
ATOM 830 C C . LEU A 1 104 ? -12.420 5.483 2.741 1.00 82.00 104 LEU A C 1
ATOM 832 O O . LEU A 1 104 ? -11.638 6.208 2.144 1.00 82.00 104 LEU A O 1
ATOM 836 N N . GLN A 1 105 ? -13.674 5.284 2.333 1.00 80.94 105 GLN A N 1
ATOM 837 C CA . GLN A 1 105 ? -14.216 5.879 1.115 1.00 80.94 105 GLN A CA 1
ATOM 838 C C . GLN A 1 105 ? -14.246 7.411 1.187 1.00 80.94 105 GLN A C 1
ATOM 840 O O . GLN A 1 105 ? -13.760 8.060 0.272 1.00 80.94 105 GLN A O 1
ATOM 845 N N . ALA A 1 106 ? -14.729 7.982 2.293 1.00 80.12 106 ALA A N 1
ATOM 846 C CA . ALA A 1 106 ? -14.747 9.431 2.488 1.00 80.12 106 ALA A CA 1
ATOM 847 C C . ALA A 1 106 ? -13.341 10.047 2.424 1.00 80.12 106 ALA A C 1
ATOM 849 O O . ALA A 1 106 ? -13.188 11.173 1.982 1.00 80.12 106 ALA A O 1
ATOM 850 N N . ARG A 1 107 ? -12.305 9.314 2.852 1.00 73.12 107 ARG A N 1
ATOM 851 C CA . ARG A 1 107 ? -10.913 9.774 2.742 1.00 73.12 107 ARG A CA 1
ATOM 852 C C . ARG A 1 107 ? -10.416 9.769 1.300 1.00 73.12 107 ARG A C 1
ATOM 854 O O . ARG A 1 107 ? -9.833 10.752 0.874 1.00 73.12 107 ARG A O 1
ATOM 861 N N . LEU A 1 108 ? -10.701 8.703 0.551 1.00 70.56 108 LEU A N 1
ATOM 862 C CA . LEU A 1 108 ? -10.346 8.628 -0.870 1.00 70.56 108 LEU A CA 1
ATOM 863 C C . LEU A 1 108 ? -11.026 9.734 -1.691 1.00 70.56 108 LEU A C 1
ATOM 865 O O . LEU A 1 108 ? -10.421 10.266 -2.610 1.00 70.56 108 LEU A O 1
ATOM 869 N N . GLU A 1 109 ? -12.262 10.097 -1.341 1.00 70.56 109 GLU A N 1
ATOM 870 C CA . GLU A 1 109 ? -13.005 11.183 -1.995 1.00 70.56 109 GLU A CA 1
ATOM 871 C C . GLU A 1 109 ? -12.421 12.579 -1.684 1.00 70.56 109 GLU A C 1
ATOM 873 O O . GLU A 1 109 ? -12.546 13.477 -2.509 1.00 70.56 109 GLU A O 1
ATOM 878 N N . MET A 1 110 ? -11.745 12.761 -0.541 1.00 59.28 110 MET A N 1
ATOM 879 C CA . MET A 1 110 ? -11.062 14.017 -0.182 1.00 59.28 110 MET A CA 1
ATOM 880 C C . MET A 1 110 ? -9.694 14.160 -0.870 1.00 59.28 110 MET A C 1
ATOM 882 O O . MET A 1 110 ? -9.306 15.267 -1.234 1.00 59.28 110 MET A O 1
ATOM 886 N N . ASP A 1 111 ? -8.982 13.051 -1.100 1.00 55.06 111 ASP A N 1
ATOM 887 C CA . ASP A 1 111 ? -7.692 13.053 -1.809 1.00 55.06 111 ASP A CA 1
ATOM 888 C C . ASP A 1 111 ? -7.837 13.466 -3.295 1.00 55.06 111 ASP A C 1
ATOM 890 O O . ASP A 1 111 ? -6.893 13.998 -3.885 1.00 55.06 111 ASP A O 1
ATOM 894 N N . ASP A 1 112 ? -9.021 13.276 -3.894 1.00 53.94 112 ASP A N 1
ATOM 895 C CA . ASP A 1 112 ? -9.338 13.679 -5.275 1.00 53.94 112 ASP A CA 1
ATOM 896 C C . ASP A 1 112 ? -9.612 15.196 -5.426 1.00 53.94 112 ASP A C 1
ATOM 898 O O . ASP A 1 112 ? -9.498 15.729 -6.534 1.00 53.94 112 ASP A O 1
ATOM 902 N N . GLU A 1 113 ? -9.931 15.920 -4.342 1.00 52.94 113 GLU A N 1
ATOM 903 C CA . GLU A 1 113 ? -10.224 17.368 -4.384 1.00 52.94 113 GLU A CA 1
ATOM 904 C C . GLU A 1 113 ? -8.985 18.270 -4.213 1.00 52.94 113 GLU A C 1
ATOM 906 O O . GLU A 1 113 ? -9.072 19.488 -4.370 1.00 52.94 113 GLU A O 1
ATOM 911 N N . GLY A 1 114 ? -7.798 17.696 -3.990 1.00 48.38 114 GLY A N 1
ATOM 912 C CA . GLY A 1 114 ? -6.528 18.431 -4.049 1.00 48.38 114 GLY A CA 1
ATOM 913 C C . GLY A 1 114 ? -6.242 19.381 -2.877 1.00 48.38 114 GLY A C 1
ATOM 914 O O . GLY A 1 114 ? -5.232 20.086 -2.919 1.00 48.38 114 GLY A O 1
ATOM 915 N N . GLU A 1 115 ? -7.056 19.384 -1.819 1.00 45.72 115 GLU A N 1
ATOM 916 C CA . GLU A 1 115 ? -6.670 19.962 -0.529 1.00 45.72 115 GLU A CA 1
ATOM 917 C C . GLU A 1 115 ? -6.087 18.863 0.362 1.00 45.72 115 GLU A C 1
ATOM 919 O O . GLU A 1 115 ? -6.802 18.085 0.988 1.00 45.72 115 GLU A O 1
ATOM 924 N N . ALA A 1 116 ? -4.754 18.795 0.409 1.00 43.56 116 ALA A N 1
ATOM 925 C CA . ALA A 1 116 ? -4.037 18.027 1.417 1.00 43.56 116 ALA A CA 1
ATOM 926 C C . ALA A 1 116 ? -4.252 18.689 2.788 1.00 43.56 116 ALA A C 1
ATOM 928 O O . ALA A 1 116 ? -3.428 19.485 3.239 1.00 43.56 116 ALA A O 1
ATOM 929 N N . ASP A 1 117 ? -5.387 18.401 3.421 1.00 44.28 117 ASP A N 1
ATOM 930 C CA . ASP A 1 117 ? -5.633 18.772 4.808 1.00 44.28 117 ASP A CA 1
ATOM 931 C C . ASP A 1 117 ? -4.694 17.934 5.695 1.00 44.28 117 ASP A C 1
ATOM 933 O O . ASP A 1 117 ? -4.570 16.720 5.516 1.00 44.28 117 ASP A O 1
ATOM 937 N N . GLU A 1 118 ? -4.000 18.579 6.636 1.00 47.22 118 GLU A N 1
ATOM 938 C CA . GLU A 1 118 ? -2.924 18.039 7.496 1.00 47.22 118 GLU A CA 1
ATOM 939 C C . GLU A 1 118 ? -3.383 16.936 8.486 1.00 47.22 118 GLU A C 1
ATOM 941 O O . GLU A 1 118 ? -2.756 16.687 9.518 1.00 47.22 118 GLU A O 1
ATOM 946 N N . CYS A 1 119 ? -4.482 16.238 8.204 1.00 42.75 119 CYS A N 1
ATOM 947 C CA . CYS A 1 119 ? -4.885 15.049 8.938 1.00 42.75 119 CYS A CA 1
ATOM 948 C C . CYS A 1 119 ? -4.085 13.840 8.445 1.00 42.75 119 CYS A C 1
ATOM 950 O O . CYS A 1 119 ? -4.474 13.179 7.486 1.00 42.75 119 CYS A O 1
ATOM 952 N N . ASP A 1 120 ? -2.979 13.592 9.156 1.00 47.72 120 ASP A N 1
ATOM 953 C CA . ASP A 1 120 ? -1.997 12.509 9.024 1.00 47.72 120 ASP A CA 1
ATOM 954 C C . ASP A 1 120 ? -2.401 11.371 8.060 1.00 47.72 120 ASP A C 1
ATOM 956 O O . ASP A 1 120 ? -3.391 10.664 8.325 1.00 47.72 120 ASP A O 1
ATOM 960 N N . PRO A 1 121 ? -1.615 11.125 6.987 1.00 52.84 121 PRO A N 1
ATOM 961 C CA . PRO A 1 121 ? -1.819 9.968 6.127 1.00 52.84 121 PRO A CA 1
ATOM 962 C C . PRO A 1 121 ? -1.896 8.716 6.999 1.00 52.84 121 PRO A C 1
ATOM 964 O O . PRO A 1 121 ? -1.249 8.639 8.049 1.00 52.84 121 PRO A O 1
ATOM 967 N N . PHE A 1 122 ? -2.686 7.719 6.578 1.00 55.12 122 PHE A N 1
ATOM 968 C CA . PHE A 1 122 ? -2.604 6.400 7.206 1.00 55.12 122 PHE A CA 1
ATOM 969 C C . PHE A 1 122 ? -1.136 6.066 7.416 1.00 55.12 122 PHE A C 1
ATOM 971 O O . PHE A 1 122 ? -0.377 6.232 6.457 1.00 55.12 122 PHE A O 1
ATOM 978 N N . PRO A 1 123 ? -0.737 5.637 8.624 1.00 59.34 123 PRO A N 1
ATOM 979 C CA . PRO A 1 123 ? 0.657 5.366 8.887 1.00 59.34 123 PRO A CA 1
ATOM 980 C C . PRO A 1 123 ? 1.139 4.363 7.844 1.00 59.34 123 PRO A C 1
ATOM 982 O O . PRO A 1 123 ? 0.722 3.203 7.816 1.00 59.34 123 PRO A O 1
ATOM 985 N N . SER A 1 124 ? 1.926 4.878 6.905 1.00 58.78 124 SER A N 1
ATOM 986 C CA . SER A 1 124 ? 2.408 4.149 5.736 1.00 58.78 124 SER A CA 1
ATOM 987 C C . SER A 1 124 ? 3.620 3.306 6.110 1.00 58.78 124 SER A C 1
ATOM 989 O O . SER A 1 124 ? 4.011 2.391 5.383 1.00 58.78 124 SER A O 1
ATOM 991 N N . ASP A 1 125 ? 4.187 3.587 7.280 1.00 66.88 125 ASP A N 1
ATOM 992 C CA . ASP A 1 125 ? 5.194 2.794 7.936 1.00 66.88 125 ASP A CA 1
ATOM 993 C C . ASP A 1 125 ? 4.626 2.043 9.167 1.00 66.88 125 ASP A C 1
ATOM 995 O O . ASP A 1 125 ? 3.711 2.516 9.856 1.00 66.88 125 ASP A O 1
ATOM 999 N N . PRO A 1 126 ? 5.167 0.849 9.466 1.00 66.94 126 PRO A N 1
ATOM 1000 C CA . PRO A 1 126 ? 4.701 0.022 10.575 1.00 66.94 126 PRO A CA 1
ATOM 1001 C C . PRO A 1 126 ? 4.929 0.643 11.955 1.00 66.94 126 PRO A C 1
ATOM 1003 O O . PRO A 1 126 ? 4.190 0.324 12.883 1.00 66.94 126 PRO A O 1
ATOM 1006 N N . GLU A 1 127 ? 5.948 1.489 12.120 1.00 73.19 127 GLU A N 1
ATOM 1007 C CA . GLU A 1 127 ? 6.320 2.066 13.415 1.00 73.19 127 GLU A CA 1
ATOM 1008 C C . GLU A 1 127 ? 5.303 3.121 13.848 1.00 73.19 127 GLU A C 1
ATOM 1010 O O . GLU A 1 127 ? 4.813 3.076 14.978 1.00 73.19 127 GLU A O 1
ATOM 1015 N N . THR A 1 128 ? 4.890 3.996 12.932 1.00 75.12 128 THR A N 1
ATOM 1016 C CA . THR A 1 128 ? 3.815 4.969 13.156 1.00 75.12 128 THR A CA 1
ATOM 1017 C C . THR A 1 128 ? 2.479 4.260 13.377 1.00 75.12 128 THR A C 1
ATOM 1019 O O . THR A 1 128 ? 1.718 4.641 14.271 1.00 75.12 128 THR A O 1
ATOM 1022 N N . ALA A 1 129 ? 2.212 3.164 12.653 1.00 66.81 129 ALA A N 1
ATOM 1023 C CA . ALA A 1 129 ? 1.008 2.354 12.852 1.00 66.81 129 ALA A CA 1
ATOM 1024 C C . ALA A 1 129 ? 0.988 1.717 14.247 1.00 66.81 129 ALA A C 1
ATOM 1026 O O . ALA A 1 129 ? -0.022 1.774 14.951 1.00 66.81 129 ALA A O 1
ATOM 1027 N N . MET A 1 130 ? 2.124 1.167 14.679 1.00 71.94 130 MET A N 1
ATOM 1028 C CA . MET A 1 130 ? 2.302 0.585 16.006 1.00 71.94 130 MET A CA 1
ATOM 1029 C C . MET A 1 130 ? 2.186 1.644 17.106 1.00 71.94 130 MET A C 1
ATOM 1031 O O . MET A 1 130 ? 1.497 1.422 18.096 1.00 71.94 130 MET A O 1
ATOM 1035 N N . SER A 1 131 ? 2.816 2.806 16.934 1.00 75.38 131 SER A N 1
ATOM 1036 C CA . SER A 1 131 ? 2.763 3.920 17.885 1.00 75.38 131 SER A CA 1
ATOM 1037 C C . SER A 1 131 ? 1.334 4.444 18.054 1.00 75.38 131 SER A C 1
ATOM 1039 O O . SER A 1 131 ? 0.835 4.555 19.179 1.00 75.38 131 SER A O 1
ATOM 1041 N N . GLY A 1 132 ? 0.625 4.668 16.942 1.00 69.19 132 GLY A N 1
ATOM 1042 C CA . GLY A 1 132 ? -0.785 5.054 16.948 1.00 69.19 132 GLY A CA 1
ATOM 1043 C C . GLY A 1 132 ? -1.660 4.018 17.655 1.00 69.19 132 GLY A C 1
ATOM 1044 O O . GLY A 1 132 ? -2.478 4.370 18.507 1.00 69.19 132 GLY A O 1
ATOM 1045 N N . LEU A 1 133 ? -1.435 2.731 17.383 1.00 68.94 133 LEU A N 1
ATOM 1046 C CA . LEU A 1 133 ? -2.145 1.630 18.035 1.00 68.94 133 LEU A CA 1
ATOM 1047 C C . LEU A 1 133 ? -1.873 1.533 19.533 1.00 68.94 133 LEU A C 1
ATOM 1049 O O . LEU A 1 133 ? -2.811 1.435 20.323 1.00 68.94 133 LEU A O 1
ATOM 1053 N N . MET A 1 134 ? -0.611 1.596 19.944 1.00 73.06 134 MET A N 1
ATOM 1054 C CA . MET A 1 134 ? -0.230 1.543 21.352 1.00 73.06 134 MET A CA 1
ATOM 1055 C C . MET A 1 134 ? -0.770 2.750 22.119 1.00 73.06 134 MET A C 1
ATOM 1057 O O . MET A 1 134 ? -1.238 2.596 23.247 1.00 73.06 134 MET A O 1
ATOM 1061 N N . SER A 1 135 ? -0.791 3.932 21.502 1.00 75.06 135 SER A N 1
ATOM 1062 C CA . SER A 1 135 ? -1.423 5.130 22.063 1.00 75.06 135 SER A CA 1
ATOM 1063 C C . SER A 1 135 ? -2.931 4.935 22.266 1.00 75.06 135 SER A C 1
ATOM 1065 O O . SER A 1 135 ? -3.458 5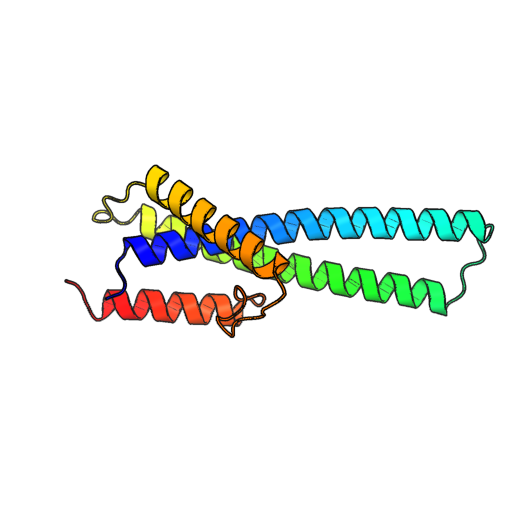.226 23.344 1.00 75.06 135 SER A O 1
ATOM 1067 N N . LEU A 1 136 ? -3.628 4.368 21.274 1.00 66.44 136 LEU A N 1
ATOM 1068 C CA . LEU A 1 136 ? -5.058 4.051 21.360 1.00 66.44 136 LEU A CA 1
ATOM 1069 C C . LEU A 1 136 ? -5.362 3.023 22.461 1.00 66.44 136 LEU A C 1
ATOM 1071 O O . LEU A 1 136 ? -6.257 3.249 23.276 1.00 66.44 136 LEU A O 1
ATOM 1075 N N . LEU A 1 137 ? -4.590 1.936 22.532 1.00 68.38 137 LEU A N 1
ATOM 1076 C CA . LEU A 1 137 ? -4.736 0.901 23.559 1.00 68.38 137 LEU A CA 1
ATOM 1077 C C . LEU A 1 137 ? -4.436 1.445 24.961 1.00 68.38 137 LEU A C 1
ATOM 1079 O O . LEU A 1 137 ? -5.195 1.198 25.895 1.00 68.38 137 LEU A O 1
ATOM 1083 N N . THR A 1 138 ? -3.380 2.247 25.115 1.00 70.62 138 THR A N 1
ATOM 1084 C CA . THR A 1 138 ? -3.022 2.870 26.402 1.00 70.62 138 THR A CA 1
ATOM 1085 C C . THR A 1 138 ? -4.143 3.778 26.904 1.00 70.62 138 THR A C 1
ATOM 1087 O O . THR A 1 138 ? -4.502 3.728 28.079 1.00 70.62 138 THR A O 1
ATOM 1090 N N . ARG A 1 139 ? -4.764 4.565 26.015 1.00 67.25 139 ARG A N 1
ATOM 1091 C CA . ARG A 1 139 ? -5.908 5.422 26.372 1.00 67.25 139 ARG A CA 1
ATOM 1092 C C . ARG A 1 139 ? -7.119 4.628 26.865 1.00 67.25 139 ARG A C 1
ATOM 1094 O O . ARG A 1 139 ? -7.824 5.128 27.738 1.00 67.25 139 ARG A O 1
ATOM 1101 N N . MET A 1 140 ? -7.339 3.417 26.349 1.00 65.12 140 MET A N 1
ATOM 1102 C CA . MET A 1 140 ? -8.390 2.522 26.844 1.00 65.12 140 MET A CA 1
ATOM 1103 C C . MET A 1 140 ? -8.056 1.918 28.214 1.00 65.12 140 MET A C 1
ATOM 1105 O O . MET A 1 140 ? -8.930 1.841 29.067 1.00 65.12 140 MET A O 1
ATOM 1109 N N . VAL A 1 141 ? -6.804 1.505 28.444 1.00 63.47 141 VAL A N 1
ATOM 1110 C CA . VAL A 1 141 ? -6.375 0.910 29.727 1.00 63.47 141 VAL A CA 1
ATOM 1111 C C . VAL A 1 141 ? -6.410 1.933 30.868 1.00 63.47 141 VAL A C 1
ATOM 1113 O O . VAL A 1 141 ? -6.740 1.584 31.997 1.00 63.47 141 VAL A O 1
ATOM 1116 N N . VAL A 1 142 ? -6.093 3.200 30.584 1.00 59.50 142 VAL A N 1
ATOM 1117 C CA . VAL A 1 142 ? -6.059 4.278 31.590 1.00 59.50 142 VAL A CA 1
ATOM 1118 C C . VAL A 1 142 ? -7.458 4.817 31.928 1.00 59.50 142 VAL A C 1
ATOM 1120 O O . VAL A 1 142 ? -7.644 5.365 33.010 1.00 59.50 142 VAL A O 1
ATOM 1123 N N . ASN A 1 143 ? -8.454 4.631 31.056 1.00 47.59 143 ASN A N 1
ATOM 1124 C CA . ASN A 1 143 ? -9.843 5.025 31.312 1.00 47.59 143 ASN A CA 1
ATOM 1125 C C . ASN A 1 143 ? -10.800 3.833 31.143 1.00 47.59 143 ASN A C 1
ATOM 1127 O O . ASN A 1 143 ? -11.523 3.769 30.143 1.00 47.59 143 ASN A O 1
ATOM 1131 N N . PRO A 1 144 ? -10.830 2.899 32.112 1.00 45.16 144 PRO A N 1
ATOM 1132 C CA . PRO A 1 144 ? -11.864 1.882 32.188 1.00 45.16 144 PRO A CA 1
ATOM 1133 C C . PRO A 1 144 ? -13.137 2.565 32.699 1.00 45.16 144 PRO A C 1
ATOM 1135 O O . PRO A 1 144 ? -13.375 2.630 33.902 1.00 45.16 144 PRO A O 1
ATOM 1138 N N . GLY A 1 145 ? -13.885 3.191 31.791 1.00 41.16 145 GLY A N 1
ATOM 1139 C CA . GLY A 1 145 ? -15.253 3.617 32.086 1.00 41.16 145 GLY A CA 1
ATOM 1140 C C . GLY A 1 145 ? -16.120 2.426 32.469 1.00 41.16 145 GLY A C 1
ATOM 1141 O O . GLY A 1 145 ? -15.945 1.359 31.835 1.00 41.16 145 GLY A O 1
#

Sequence (145 aa):
MTSLHDVVVNLVLMREHAMDTIRLTRIRVDALGQELTHTTRVTNGHLTCEQLSAFETKMETLQAELLKAQQVQALASHFLDVVVRWPSSNLDMRTIRKEARQRLQARLEMDDEGEADECDPFPSDPETAMSGLMSLLTRMVVNPG